Protein AF-A0A1H7T3V2-F1 (afdb_monomer_lite)

Sequence (113 aa):
MFDLASIWGNGVGWIQYEPDVSKRRKFMDDYFEEVLAGYRSETNLEDSMLDQLPLFIQLNLMENILGRFEDMDNNWEEPGCYEDLLYLIKCLEEDISYMGFFHEIYSSEEPFE

pLDDT: mean 93.58, std 5.91, range [65.44, 98.5]

Radius of gyration: 15.21 Å; chains: 1; bounding box: 36×26×40 Å

Secondary structure (DSSP, 8-state):
-HHHHHHHHHHHTTTTT---HHHHHHHHHHHHHHHHHHHHHHS---HHHHTTHHHHHHHHHHHHHHHHHHHHHHHT--GGG-HHHHHHHHHHHTT-SGGGTTSTT--SSSTT-

Structure (mmCIF, N/CA/C/O backbone):
data_AF-A0A1H7T3V2-F1
#
_entry.id   AF-A0A1H7T3V2-F1
#
loop_
_atom_site.group_PDB
_atom_site.id
_atom_site.type_symbol
_atom_site.label_atom_id
_atom_site.label_alt_id
_atom_site.label_comp_id
_atom_site.label_asym_id
_atom_site.label_entity_id
_atom_site.label_seq_id
_atom_site.pdbx_PDB_ins_code
_atom_site.Cartn_x
_atom_site.Cartn_y
_atom_site.Cartn_z
_atom_site.occupancy
_atom_site.B_iso_or_equiv
_atom_site.auth_seq_id
_atom_site.auth_comp_id
_atom_site.auth_asym_id
_atom_site.auth_atom_id
_atom_site.pdbx_PDB_model_num
ATOM 1 N N . MET A 1 1 ? -13.253 6.579 1.235 1.00 93.25 1 MET A N 1
ATOM 2 C CA . MET A 1 1 ? -12.565 5.291 0.994 1.00 93.25 1 MET A CA 1
ATOM 3 C C . MET A 1 1 ? -11.362 5.431 0.085 1.00 93.25 1 MET A C 1
ATOM 5 O O . MET A 1 1 ? -10.312 4.932 0.462 1.00 93.25 1 MET A O 1
ATOM 9 N N . PHE A 1 2 ? -11.482 6.069 -1.085 1.00 94.81 2 PHE A N 1
ATOM 10 C CA . PHE A 1 2 ? -10.328 6.264 -1.969 1.00 94.81 2 PHE A CA 1
ATOM 11 C C . PHE A 1 2 ? -9.206 7.065 -1.291 1.00 94.81 2 PHE A C 1
ATOM 13 O O . PHE A 1 2 ? -8.076 6.606 -1.246 1.00 94.81 2 PHE A O 1
ATOM 20 N N . ASP A 1 3 ? -9.566 8.176 -0.649 1.00 95.44 3 ASP A N 1
ATOM 21 C CA . ASP A 1 3 ? -8.720 8.980 0.238 1.00 95.44 3 ASP A CA 1
ATOM 22 C C . ASP A 1 3 ? -8.010 8.166 1.332 1.00 95.44 3 ASP A C 1
ATOM 24 O O . ASP A 1 3 ? -6.803 8.295 1.511 1.00 95.44 3 ASP A O 1
ATOM 28 N N . LEU A 1 4 ? -8.734 7.294 2.040 1.00 97.06 4 LEU A N 1
ATOM 29 C CA . LEU A 1 4 ? -8.161 6.416 3.064 1.00 97.06 4 LEU A CA 1
ATOM 30 C C . LEU A 1 4 ? -7.171 5.407 2.472 1.00 97.06 4 LEU A C 1
ATOM 32 O O . LEU A 1 4 ? -6.140 5.143 3.083 1.00 97.06 4 LEU A O 1
ATOM 36 N N . ALA A 1 5 ? -7.448 4.872 1.284 1.00 97.00 5 ALA A N 1
ATOM 37 C CA . ALA A 1 5 ? -6.520 3.992 0.583 1.00 97.00 5 ALA A CA 1
ATOM 38 C C . ALA A 1 5 ? -5.272 4.741 0.084 1.00 97.00 5 ALA A C 1
ATOM 40 O O . ALA A 1 5 ? -4.167 4.215 0.211 1.00 97.00 5 ALA A O 1
ATOM 41 N N . SER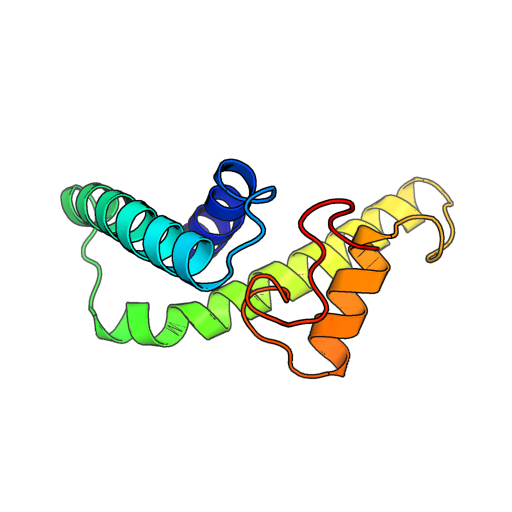 A 1 6 ? -5.411 5.983 -0.391 1.00 96.31 6 SER A N 1
ATOM 42 C CA . SER A 1 6 ? -4.267 6.829 -0.754 1.00 96.31 6 SER A CA 1
ATOM 43 C C . SER A 1 6 ? -3.420 7.181 0.476 1.00 96.31 6 SER A C 1
ATOM 45 O O . SER A 1 6 ? -2.195 7.100 0.428 1.00 96.31 6 SER A O 1
ATOM 47 N N . ILE A 1 7 ? -4.050 7.511 1.614 1.00 96.75 7 ILE A N 1
ATOM 48 C CA . ILE A 1 7 ? -3.344 7.757 2.884 1.00 96.75 7 ILE A CA 1
ATOM 49 C C . ILE A 1 7 ? -2.635 6.487 3.368 1.00 96.75 7 ILE A C 1
ATOM 51 O O . ILE A 1 7 ? -1.477 6.562 3.771 1.00 96.75 7 ILE A O 1
ATOM 55 N N . TRP A 1 8 ? -3.284 5.321 3.273 1.00 97.38 8 TRP A N 1
ATOM 56 C CA . TRP A 1 8 ? -2.647 4.037 3.569 1.00 97.38 8 TRP A CA 1
ATOM 57 C C . TRP A 1 8 ? -1.383 3.840 2.719 1.00 97.38 8 TRP A C 1
ATOM 59 O O . TRP A 1 8 ? -0.321 3.555 3.266 1.00 97.38 8 TRP A O 1
ATOM 69 N N . GLY A 1 9 ? -1.467 4.078 1.405 1.00 95.06 9 GLY A N 1
ATOM 70 C CA . GLY A 1 9 ? -0.320 3.994 0.494 1.00 95.06 9 GLY A CA 1
ATOM 71 C C . GLY A 1 9 ? 0.814 4.954 0.868 1.00 95.06 9 GLY A C 1
ATOM 72 O O . GLY A 1 9 ? 1.973 4.553 0.909 1.00 95.06 9 GLY A O 1
ATOM 73 N N . ASN A 1 10 ? 0.495 6.192 1.250 1.00 94.12 10 ASN A N 1
ATOM 74 C CA . ASN A 1 10 ? 1.493 7.169 1.706 1.00 94.12 10 ASN A CA 1
ATOM 75 C C . ASN A 1 10 ? 2.225 6.729 2.987 1.00 94.12 10 ASN A C 1
ATOM 77 O O . ASN A 1 10 ? 3.384 7.097 3.197 1.00 94.12 10 ASN A O 1
ATOM 81 N N . GLY A 1 11 ? 1.574 5.924 3.833 1.00 95.81 11 GLY A N 1
ATOM 82 C CA . GLY A 1 11 ? 2.171 5.328 5.029 1.00 95.81 11 GLY A CA 1
ATOM 83 C C . GLY A 1 11 ? 3.397 4.460 4.731 1.00 95.81 11 GLY A C 1
ATOM 84 O O . GLY A 1 11 ? 4.354 4.464 5.508 1.00 95.81 11 GLY A O 1
ATOM 85 N N . VAL A 1 12 ? 3.413 3.790 3.571 1.00 95.19 12 VAL A N 1
ATOM 86 C CA . VAL A 1 12 ? 4.503 2.900 3.132 1.00 95.19 12 VAL A CA 1
ATOM 87 C C . VAL A 1 12 ? 5.855 3.612 3.154 1.00 95.19 12 VAL A C 1
ATOM 89 O O . VAL A 1 12 ? 6.841 3.051 3.633 1.00 95.19 12 VAL A O 1
ATOM 92 N N . GLY A 1 13 ? 5.899 4.877 2.723 1.00 93.81 13 GLY A N 1
ATOM 93 C CA . GLY A 1 13 ? 7.137 5.654 2.634 1.00 93.81 13 GLY A CA 1
ATOM 94 C C . GLY A 1 13 ? 7.884 5.813 3.965 1.00 93.81 13 GLY A C 1
ATOM 95 O O . GLY A 1 13 ? 9.110 5.933 3.963 1.00 93.81 13 GLY A O 1
ATOM 96 N N . TRP A 1 14 ? 7.180 5.753 5.101 1.00 96.38 14 TRP A N 1
ATOM 97 C CA . TRP A 1 14 ? 7.773 5.887 6.439 1.00 96.38 14 TRP A CA 1
ATOM 98 C C . TRP A 1 14 ? 8.546 4.652 6.903 1.00 96.38 14 TRP A C 1
ATOM 100 O O . TRP A 1 14 ? 9.408 4.764 7.773 1.00 96.38 14 TRP A O 1
ATOM 110 N N . ILE A 1 15 ? 8.240 3.482 6.340 1.00 97.12 15 ILE A N 1
ATOM 111 C CA . ILE A 1 15 ? 8.779 2.192 6.791 1.00 97.12 15 ILE A CA 1
ATOM 112 C C . ILE A 1 15 ? 9.299 1.333 5.622 1.00 97.12 15 ILE A C 1
ATOM 114 O O . ILE A 1 15 ? 9.564 0.142 5.771 1.00 97.12 15 ILE A O 1
ATOM 118 N N . GLN A 1 16 ? 9.489 1.947 4.450 1.00 95.56 16 GLN A N 1
ATOM 119 C CA . GLN A 1 16 ? 9.877 1.268 3.209 1.00 95.56 16 GLN A CA 1
ATOM 120 C C . GLN A 1 16 ? 11.223 0.520 3.298 1.00 95.56 16 GLN A C 1
ATOM 122 O O . GLN A 1 16 ? 11.372 -0.539 2.694 1.00 95.56 16 GLN A O 1
ATOM 127 N N . TYR A 1 17 ? 12.173 1.011 4.100 1.00 96.31 17 TYR A N 1
ATOM 128 C CA . TYR A 1 17 ? 13.513 0.420 4.241 1.00 96.31 17 TYR A CA 1
ATOM 129 C C . TYR A 1 17 ? 13.633 -0.611 5.377 1.00 96.31 17 TYR A C 1
ATOM 131 O O . TYR A 1 17 ? 14.731 -1.074 5.678 1.00 96.31 17 TYR A O 1
ATOM 139 N N . GLU A 1 18 ? 12.540 -0.961 6.063 1.00 97.50 18 GLU A N 1
ATOM 140 C CA . GLU A 1 18 ? 12.585 -1.996 7.102 1.00 97.50 18 GLU A CA 1
ATOM 141 C C . GLU A 1 18 ? 12.561 -3.398 6.463 1.00 97.50 18 GLU A C 1
ATOM 143 O O . GLU A 1 18 ? 11.574 -3.757 5.817 1.00 97.50 18 GLU A O 1
ATOM 148 N N . PRO A 1 19 ? 13.597 -4.231 6.665 1.00 96.50 19 PRO A N 1
ATOM 149 C CA . PRO A 1 19 ? 13.666 -5.553 6.041 1.00 96.50 19 PRO A CA 1
ATOM 150 C C . PRO A 1 19 ? 12.664 -6.557 6.625 1.00 96.50 19 PRO A C 1
ATOM 152 O O . PRO A 1 19 ? 12.243 -7.490 5.941 1.00 96.50 19 PRO A O 1
ATOM 155 N N . ASP A 1 20 ? 12.250 -6.396 7.885 1.00 97.56 20 ASP A N 1
ATOM 156 C CA . ASP A 1 20 ? 11.320 -7.322 8.527 1.00 97.56 20 ASP A CA 1
ATOM 157 C C . ASP A 1 20 ? 9.864 -7.013 8.142 1.00 97.56 20 ASP A C 1
ATOM 159 O O . ASP A 1 20 ? 9.260 -6.034 8.590 1.00 97.56 20 ASP A O 1
ATOM 163 N N . VAL A 1 21 ? 9.263 -7.902 7.346 1.00 97.44 21 VAL A N 1
ATOM 164 C CA . VAL A 1 21 ? 7.854 -7.812 6.928 1.00 97.44 21 VAL A CA 1
ATOM 165 C C . VAL A 1 21 ? 6.880 -7.716 8.107 1.00 97.44 21 VAL A C 1
ATOM 167 O O . VAL A 1 21 ? 5.863 -7.026 8.016 1.00 97.44 21 VAL A O 1
ATOM 170 N N . SER A 1 22 ? 7.187 -8.357 9.237 1.00 97.88 22 SER A N 1
ATOM 171 C CA . SER A 1 22 ? 6.335 -8.325 10.428 1.00 97.88 22 SER A CA 1
ATOM 172 C C . SER A 1 22 ? 6.385 -6.956 11.096 1.00 97.88 22 SER A C 1
ATOM 174 O O . SER A 1 22 ? 5.357 -6.463 11.561 1.00 97.88 22 SER A O 1
ATOM 176 N N . LYS A 1 23 ? 7.556 -6.305 11.102 1.00 98.38 23 LYS A N 1
ATOM 177 C CA . LYS A 1 23 ? 7.685 -4.930 11.604 1.00 98.38 23 LYS A CA 1
ATOM 178 C C . LYS A 1 23 ? 7.005 -3.925 10.687 1.00 98.38 23 LYS A C 1
ATOM 180 O O . LYS A 1 23 ? 6.325 -3.037 11.192 1.00 98.38 23 LYS A O 1
ATOM 185 N N . ARG A 1 24 ? 7.121 -4.094 9.365 1.00 97.81 24 ARG A N 1
ATOM 186 C CA . ARG A 1 24 ? 6.393 -3.268 8.389 1.00 97.81 24 ARG A CA 1
ATOM 187 C C . ARG A 1 24 ? 4.886 -3.378 8.575 1.00 97.81 24 ARG A C 1
ATOM 189 O O . ARG A 1 24 ? 4.213 -2.357 8.635 1.00 97.81 24 ARG A O 1
ATOM 196 N N . ARG A 1 25 ? 4.361 -4.597 8.733 1.00 97.75 25 ARG A N 1
ATOM 197 C CA . ARG A 1 25 ? 2.932 -4.820 8.998 1.00 97.75 25 ARG A CA 1
ATOM 198 C C . ARG A 1 25 ? 2.494 -4.145 10.290 1.00 97.75 25 ARG A C 1
ATOM 200 O O . ARG A 1 25 ? 1.570 -3.347 10.259 1.00 97.75 25 ARG A O 1
ATOM 207 N N . LYS A 1 26 ? 3.216 -4.394 11.388 1.00 98.50 26 LYS A N 1
ATOM 208 C CA . LYS A 1 26 ? 2.913 -3.776 12.681 1.00 98.50 26 LYS A CA 1
ATOM 209 C C . LYS A 1 26 ? 2.914 -2.248 12.600 1.00 98.50 26 LYS A C 1
ATOM 211 O O . LYS A 1 26 ? 2.015 -1.618 13.136 1.00 98.50 26 LYS A O 1
ATOM 216 N N . PHE A 1 27 ? 3.908 -1.662 11.934 1.00 98.50 27 PHE A N 1
ATOM 217 C CA . PHE A 1 27 ? 3.959 -0.217 11.737 1.00 98.50 27 PHE A CA 1
ATOM 218 C C . PHE A 1 27 ? 2.735 0.284 10.971 1.00 98.50 27 PHE A C 1
ATOM 220 O O . PHE A 1 27 ? 2.137 1.266 11.386 1.00 98.50 27 PHE A O 1
ATOM 227 N N . MET A 1 28 ? 2.366 -0.378 9.871 1.00 98.19 28 MET A N 1
ATOM 228 C CA . MET A 1 28 ? 1.220 0.029 9.057 1.00 98.19 28 MET A CA 1
ATOM 229 C C . MET A 1 28 ? -0.103 -0.102 9.812 1.00 98.19 28 MET A C 1
ATOM 231 O O . MET A 1 28 ? -0.954 0.769 9.657 1.00 98.19 28 MET A O 1
ATOM 235 N N . ASP A 1 29 ? -0.258 -1.134 10.644 1.00 98.00 29 ASP A N 1
ATOM 236 C CA . ASP A 1 29 ? -1.421 -1.292 11.522 1.00 98.00 29 ASP A CA 1
ATOM 237 C C . ASP A 1 29 ? -1.481 -0.136 12.540 1.00 98.00 29 ASP A C 1
ATOM 239 O O . ASP A 1 29 ? -2.462 0.606 12.563 1.00 98.00 29 ASP A O 1
ATOM 243 N N . ASP A 1 30 ? -0.398 0.090 13.298 1.00 98.50 30 ASP A N 1
ATOM 244 C CA . ASP A 1 30 ? -0.314 1.149 14.318 1.00 98.50 30 ASP A CA 1
ATOM 245 C C . ASP A 1 30 ? -0.507 2.558 13.690 1.00 98.50 30 ASP A C 1
ATOM 247 O O . ASP A 1 30 ? -1.203 3.415 14.235 1.00 98.50 30 ASP A O 1
ATOM 251 N N . TYR A 1 31 ? 0.086 2.804 12.515 1.00 98.44 31 TYR A N 1
ATOM 252 C CA . TYR A 1 31 ? -0.057 4.046 11.745 1.00 98.44 31 TYR A CA 1
ATOM 253 C C . TYR A 1 31 ? -1.502 4.279 11.311 1.00 98.44 31 TYR A C 1
ATOM 255 O O . TYR A 1 31 ? -2.037 5.383 11.451 1.00 98.44 31 TYR A O 1
ATOM 263 N N . PHE A 1 32 ? -2.130 3.248 10.748 1.00 97.81 32 PHE A N 1
ATOM 264 C CA . PHE A 1 32 ? -3.451 3.397 10.167 1.00 97.81 32 PHE A CA 1
ATOM 265 C C . PHE A 1 32 ? -4.540 3.477 11.240 1.00 97.81 32 PHE A C 1
ATOM 267 O O . PHE A 1 32 ? -5.531 4.173 11.034 1.00 97.81 32 PHE A O 1
ATOM 274 N N . GLU A 1 33 ? -4.340 2.869 12.413 1.00 98.12 33 GLU A N 1
ATOM 275 C CA . GLU A 1 33 ? -5.198 3.095 13.583 1.00 98.12 33 GLU A CA 1
ATOM 276 C C . GLU A 1 33 ? -5.269 4.584 13.966 1.00 98.12 33 GLU A C 1
ATOM 278 O O . GLU A 1 33 ? -6.367 5.111 14.166 1.00 98.12 33 GLU A O 1
ATOM 283 N N . GLU A 1 34 ? -4.133 5.289 13.987 1.00 98.31 34 GLU A N 1
ATOM 284 C CA . GLU A 1 34 ? -4.092 6.730 14.278 1.00 98.31 34 GLU A CA 1
ATOM 285 C C . GLU A 1 34 ? -4.788 7.553 13.179 1.00 98.31 34 GLU A C 1
ATOM 287 O O . GLU A 1 34 ? -5.576 8.460 13.468 1.00 98.31 34 GLU A O 1
ATOM 292 N N . VAL A 1 35 ? -4.570 7.196 11.906 1.00 97.81 35 VAL A N 1
ATOM 293 C CA . VAL A 1 35 ? -5.279 7.806 10.765 1.00 97.81 35 VAL A CA 1
ATOM 294 C C . VAL A 1 35 ? -6.791 7.646 10.918 1.00 97.81 35 VAL A C 1
ATOM 296 O O . VAL A 1 35 ? -7.533 8.614 10.739 1.00 97.81 35 VAL A O 1
ATOM 299 N N . LEU A 1 36 ? -7.264 6.447 11.262 1.00 97.94 36 LEU A N 1
ATOM 300 C CA . LEU A 1 36 ? -8.688 6.169 11.426 1.00 97.94 36 LEU A CA 1
ATOM 301 C C . LEU A 1 36 ? -9.286 6.905 12.623 1.00 97.94 36 LEU A C 1
ATOM 303 O O . LEU A 1 36 ? -10.417 7.384 12.519 1.00 97.94 36 LEU A O 1
ATOM 307 N N . ALA A 1 37 ? -8.550 7.029 13.730 1.00 97.94 37 ALA A N 1
ATOM 308 C CA . ALA A 1 37 ? -8.985 7.809 14.884 1.00 97.94 37 ALA A CA 1
ATOM 309 C C . ALA A 1 37 ? -9.212 9.283 14.508 1.00 97.94 37 ALA A C 1
ATOM 311 O O . ALA A 1 37 ? -10.268 9.838 14.819 1.00 97.94 37 ALA A O 1
ATOM 312 N N . GLY A 1 38 ? -8.268 9.887 13.777 1.00 97.69 38 GLY A N 1
ATOM 313 C CA . GLY A 1 38 ? -8.406 11.254 13.268 1.00 97.69 38 GLY A CA 1
ATOM 314 C C . GLY A 1 38 ? -9.530 11.397 12.240 1.00 97.69 38 GLY A C 1
ATOM 315 O O . GLY A 1 38 ? -10.353 12.300 12.334 1.00 97.69 38 GLY A O 1
ATOM 316 N N . TYR A 1 39 ? -9.632 10.475 11.281 1.00 97.19 39 TYR A N 1
ATOM 317 C CA . TYR A 1 39 ? -10.678 10.526 10.256 1.00 97.19 39 TYR A CA 1
ATOM 318 C C . TYR A 1 39 ? -12.088 10.422 10.864 1.00 97.19 39 TYR A C 1
ATOM 320 O O . TYR A 1 39 ? -13.004 11.145 10.463 1.00 97.19 39 TYR A O 1
ATOM 328 N N . ARG A 1 40 ? -12.257 9.554 11.872 1.00 96.75 40 ARG A N 1
ATOM 329 C CA . ARG A 1 40 ? -13.529 9.333 12.578 1.00 96.75 40 ARG A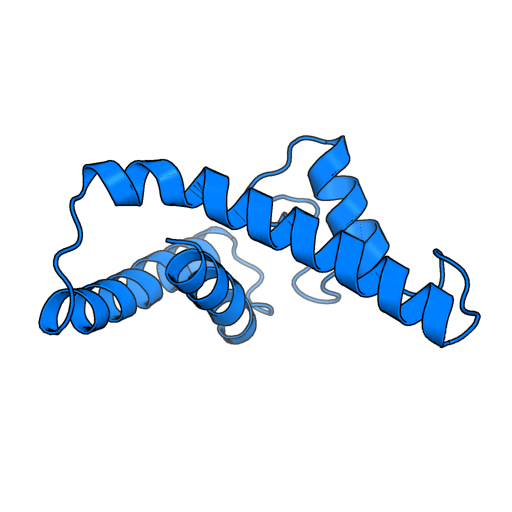 CA 1
ATOM 330 C C . ARG A 1 40 ? -13.952 10.489 13.482 1.00 96.75 40 ARG A C 1
ATOM 332 O O . ARG A 1 40 ? -15.129 10.549 13.831 1.00 96.75 40 ARG A O 1
ATOM 339 N N . SER A 1 41 ? -13.047 11.397 13.862 1.00 97.56 41 SER A N 1
ATOM 340 C CA . SER A 1 41 ? -13.437 12.575 14.651 1.00 97.56 41 SER A CA 1
ATOM 341 C C . SER A 1 41 ? -14.295 13.545 13.840 1.00 97.56 41 SER A C 1
ATOM 343 O O . SER A 1 41 ? -15.175 14.194 14.400 1.00 97.56 41 SER A O 1
ATOM 345 N N . GLU A 1 42 ? -14.078 13.592 12.522 1.00 97.69 42 GLU A N 1
ATOM 346 C CA . GLU A 1 42 ? -14.757 14.521 11.613 1.00 97.69 42 GLU A CA 1
ATOM 347 C C . GLU A 1 42 ? -15.757 13.837 10.671 1.00 97.69 42 GLU A C 1
ATOM 349 O O . GLU A 1 42 ? -16.653 14.493 10.138 1.00 97.69 42 GLU A O 1
ATOM 354 N N . THR A 1 43 ? -15.621 12.525 10.444 1.00 96.06 43 THR A N 1
ATOM 355 C CA . THR A 1 43 ? -16.406 11.793 9.438 1.00 96.06 43 THR A CA 1
ATOM 356 C C . THR A 1 43 ? -16.992 10.501 10.000 1.00 96.06 43 THR A C 1
ATOM 358 O O . THR A 1 43 ? -16.285 9.680 10.580 1.00 96.06 43 THR A O 1
ATOM 361 N N . ASN A 1 44 ? -18.289 10.266 9.772 1.00 95.19 44 ASN A N 1
ATOM 362 C CA . ASN A 1 44 ? -18.907 8.981 10.101 1.00 95.19 44 ASN A CA 1
ATOM 363 C C . ASN A 1 44 ? -18.422 7.900 9.124 1.00 95.19 44 ASN A C 1
ATOM 365 O O . ASN A 1 44 ? -18.715 7.971 7.930 1.00 95.19 44 ASN A O 1
ATOM 369 N N . LEU A 1 45 ? -17.704 6.906 9.640 1.00 94.81 45 LEU A N 1
ATOM 370 C CA . LEU A 1 45 ? -17.119 5.816 8.865 1.00 94.81 45 LEU A CA 1
ATOM 371 C C . LEU A 1 45 ? -17.538 4.476 9.470 1.00 94.81 45 LEU A C 1
ATOM 373 O O . LEU A 1 45 ? -17.075 4.110 10.551 1.00 94.81 45 LEU A O 1
ATOM 377 N N . GLU A 1 46 ? -18.400 3.750 8.764 1.00 94.62 46 GLU A N 1
ATOM 378 C CA . GLU A 1 46 ? -18.839 2.418 9.179 1.00 94.62 46 GLU A CA 1
ATOM 379 C C . GLU A 1 46 ? -17.722 1.384 8.991 1.00 94.62 46 GLU A C 1
ATOM 381 O O . GLU A 1 46 ? -16.972 1.436 8.015 1.00 94.62 46 GLU A O 1
ATOM 386 N N . ASP A 1 47 ? -17.644 0.400 9.890 1.00 93.94 47 ASP A N 1
ATOM 387 C CA . ASP A 1 47 ? -16.678 -0.703 9.773 1.00 93.94 47 ASP A CA 1
ATOM 388 C C . ASP A 1 47 ? -16.868 -1.491 8.462 1.00 93.94 47 ASP A C 1
ATOM 390 O O . ASP A 1 47 ? -15.896 -1.874 7.820 1.00 93.94 47 ASP A O 1
ATOM 394 N N . SER A 1 48 ? -18.112 -1.617 7.986 1.00 95.38 48 SER A N 1
ATOM 395 C CA . SER A 1 48 ? -18.461 -2.249 6.703 1.00 95.38 48 SER A CA 1
ATOM 396 C C . SER A 1 48 ? -17.803 -1.580 5.488 1.00 95.38 48 SER A C 1
ATOM 398 O O . SER A 1 48 ? -17.571 -2.219 4.461 1.00 95.38 48 SER A O 1
ATOM 400 N N . MET A 1 49 ? -17.501 -0.282 5.581 1.00 94.62 49 MET A N 1
ATOM 401 C CA . MET A 1 49 ? -16.784 0.444 4.535 1.00 94.62 49 MET A CA 1
ATOM 402 C C . MET A 1 49 ? -15.288 0.130 4.586 1.00 94.62 49 MET A C 1
ATOM 404 O O . MET A 1 49 ? -14.652 0.041 3.537 1.00 94.62 49 MET A O 1
ATOM 408 N N . LEU A 1 50 ? -14.729 -0.077 5.784 1.00 95.00 50 LEU A N 1
ATOM 409 C CA . LEU A 1 50 ? -13.327 -0.461 5.967 1.00 95.00 50 LEU A CA 1
ATOM 410 C C . LEU A 1 50 ? -13.029 -1.867 5.449 1.00 95.00 50 LEU A C 1
ATOM 412 O O . LEU A 1 50 ? -11.935 -2.087 4.936 1.00 95.00 50 LEU A O 1
ATOM 416 N N . ASP A 1 51 ? -14.008 -2.773 5.465 1.00 95.12 51 ASP A N 1
ATOM 417 C CA . ASP A 1 51 ? -13.884 -4.092 4.827 1.00 95.12 51 ASP A CA 1
ATOM 418 C C . ASP A 1 51 ? -13.561 -3.988 3.321 1.00 95.12 51 ASP A C 1
ATOM 420 O O . ASP A 1 51 ? -12.990 -4.903 2.729 1.00 95.12 51 ASP A O 1
ATOM 424 N N . GLN A 1 52 ? -13.887 -2.853 2.687 1.00 95.12 52 GLN A N 1
ATOM 425 C CA . GLN A 1 52 ? -13.580 -2.578 1.280 1.00 95.12 52 GLN A CA 1
ATOM 426 C C . GLN A 1 52 ? -12.212 -1.920 1.069 1.00 95.12 52 GLN A C 1
ATOM 428 O O . GLN A 1 52 ? -11.808 -1.719 -0.075 1.00 95.12 52 GLN A O 1
ATOM 433 N N . LEU A 1 53 ? -11.476 -1.572 2.128 1.00 95.06 53 LEU A N 1
ATOM 434 C CA . LEU A 1 53 ? -10.186 -0.892 2.009 1.00 95.06 53 LEU A CA 1
ATOM 435 C C . LEU A 1 53 ? -9.194 -1.626 1.085 1.00 95.06 53 LEU A C 1
ATOM 437 O O . LEU A 1 53 ? -8.614 -0.950 0.235 1.00 95.06 53 LEU A O 1
ATOM 441 N N . PRO A 1 54 ? -9.029 -2.967 1.146 1.00 94.19 54 PRO A N 1
ATOM 442 C CA . PRO A 1 54 ? -8.138 -3.674 0.223 1.00 94.19 54 PRO A CA 1
ATOM 443 C C . PRO A 1 54 ? -8.515 -3.469 -1.252 1.00 94.19 54 PRO A C 1
ATOM 445 O O . PRO A 1 54 ? -7.638 -3.271 -2.090 1.00 94.19 54 PRO A O 1
ATOM 448 N N . LEU A 1 55 ? -9.816 -3.423 -1.565 1.00 94.88 55 LEU A N 1
ATOM 449 C CA . LEU A 1 55 ? -10.302 -3.129 -2.916 1.00 94.88 55 LEU A CA 1
ATOM 450 C C . LEU A 1 55 ? -9.914 -1.709 -3.348 1.00 94.88 55 LEU A C 1
ATOM 452 O O . LEU A 1 55 ? -9.463 -1.508 -4.471 1.00 94.88 55 LEU A O 1
ATOM 456 N N . PHE A 1 56 ? -10.051 -0.718 -2.466 1.00 96.69 56 PHE A N 1
ATOM 457 C CA . PHE A 1 56 ? -9.662 0.662 -2.774 1.00 96.69 56 PHE A CA 1
ATOM 458 C C . PHE A 1 56 ? -8.142 0.859 -2.878 1.00 96.69 56 PHE A C 1
ATOM 460 O O . PHE A 1 56 ? -7.695 1.720 -3.636 1.00 96.69 56 PHE A O 1
ATOM 467 N N . ILE A 1 57 ? -7.343 0.060 -2.166 1.00 95.12 57 ILE A N 1
ATOM 468 C CA . ILE A 1 57 ? -5.883 0.020 -2.343 1.00 95.12 57 ILE A CA 1
ATOM 469 C C . ILE A 1 57 ? -5.542 -0.534 -3.732 1.00 95.12 57 ILE A C 1
ATOM 471 O O . ILE A 1 57 ? -4.704 0.042 -4.424 1.00 95.12 57 ILE A O 1
ATOM 475 N N . GLN A 1 58 ? -6.245 -1.576 -4.188 1.00 94.50 58 GLN A N 1
ATOM 476 C CA . GLN A 1 58 ? -6.092 -2.089 -5.552 1.00 94.50 58 GLN A CA 1
ATOM 477 C C . GLN A 1 58 ? -6.499 -1.050 -6.609 1.00 94.50 58 GLN A C 1
ATOM 479 O O . GLN A 1 58 ? -5.816 -0.894 -7.618 1.00 94.50 58 GLN A O 1
ATOM 484 N N . LEU A 1 59 ? -7.578 -0.294 -6.372 1.00 95.50 59 LEU A N 1
ATOM 485 C CA . LEU A 1 59 ? -7.980 0.801 -7.262 1.00 95.50 59 LEU A CA 1
ATOM 486 C C . LEU A 1 59 ? -6.922 1.913 -7.327 1.00 95.50 59 LEU A C 1
ATOM 488 O O . LEU A 1 59 ? -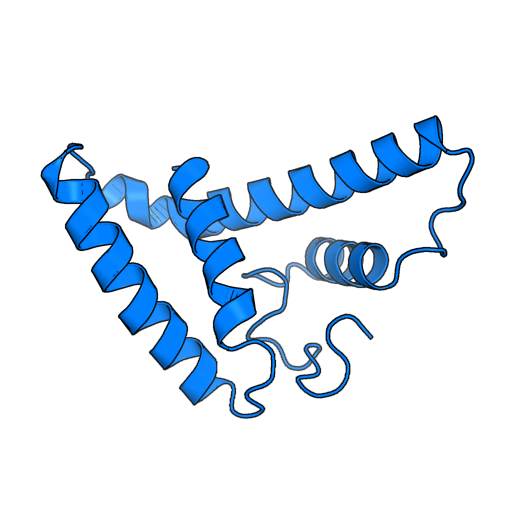6.659 2.409 -8.417 1.00 95.50 59 LEU A O 1
ATOM 492 N N . ASN A 1 60 ? -6.285 2.268 -6.204 1.00 95.25 60 ASN A N 1
ATOM 493 C CA . ASN A 1 60 ? -5.150 3.203 -6.202 1.00 95.25 60 ASN A CA 1
ATOM 494 C C . ASN A 1 60 ? -3.967 2.659 -7.016 1.00 95.25 60 ASN A C 1
ATOM 496 O O . ASN A 1 60 ? -3.347 3.407 -7.762 1.00 95.25 60 ASN A O 1
ATOM 500 N N . LEU A 1 61 ? -3.658 1.360 -6.918 1.00 94.44 61 LEU A N 1
ATOM 501 C CA . LEU A 1 61 ? -2.621 0.740 -7.750 1.00 94.44 61 LEU A CA 1
ATOM 502 C C . LEU A 1 61 ? -2.938 0.909 -9.243 1.00 94.44 61 LEU A C 1
ATOM 504 O O . LEU A 1 61 ? -2.066 1.306 -10.012 1.00 94.44 61 LEU A O 1
ATOM 508 N N . MET A 1 62 ? -4.184 0.646 -9.651 1.00 95.38 62 MET A N 1
ATOM 509 C CA . MET A 1 62 ? -4.604 0.812 -11.047 1.00 95.38 62 MET A CA 1
ATOM 510 C C . MET A 1 62 ? -4.547 2.277 -11.499 1.00 95.38 62 MET A C 1
ATOM 512 O O . MET A 1 62 ? -4.112 2.539 -12.617 1.00 95.38 62 MET A O 1
ATOM 516 N N . GLU A 1 63 ? -4.953 3.222 -10.645 1.00 95.38 63 GLU A N 1
ATOM 517 C CA . GLU A 1 63 ? -4.818 4.659 -10.919 1.00 95.38 63 GLU A CA 1
ATOM 518 C C . GLU A 1 63 ? -3.348 5.045 -11.125 1.00 95.38 63 GLU A C 1
ATOM 520 O O . GLU A 1 63 ? -3.034 5.690 -12.120 1.00 95.38 63 GLU A O 1
ATOM 525 N N . ASN A 1 64 ? -2.440 4.588 -10.256 1.00 92.06 64 ASN A N 1
ATOM 526 C CA . ASN A 1 64 ? -1.006 4.866 -10.377 1.00 92.06 64 ASN A CA 1
ATOM 527 C C . ASN A 1 64 ? -0.426 4.344 -11.700 1.00 92.06 64 ASN A C 1
ATOM 529 O O . ASN A 1 64 ? 0.315 5.062 -12.367 1.00 92.06 64 ASN A O 1
ATOM 533 N N . ILE A 1 65 ? -0.789 3.125 -12.115 1.00 94.19 65 ILE A N 1
ATOM 534 C CA . ILE A 1 65 ? -0.361 2.562 -13.407 1.00 94.19 65 ILE A CA 1
ATOM 535 C C . ILE A 1 65 ? -0.865 3.425 -14.572 1.00 94.19 65 ILE A C 1
ATOM 537 O O . ILE A 1 65 ? -0.098 3.751 -15.477 1.00 94.19 65 ILE A O 1
ATOM 541 N N . LEU A 1 66 ? -2.145 3.811 -14.555 1.00 94.56 66 LEU A N 1
ATOM 542 C CA . LEU A 1 66 ? -2.729 4.650 -15.605 1.00 94.56 66 LEU A CA 1
ATOM 543 C C . LEU A 1 66 ? -2.080 6.038 -15.654 1.00 94.56 66 LEU A C 1
ATOM 545 O O . LEU A 1 66 ? -1.770 6.510 -16.745 1.00 94.56 66 LEU A O 1
ATOM 549 N N . GLY A 1 67 ? -1.826 6.651 -14.496 1.00 92.44 67 GLY A N 1
ATOM 550 C CA . GLY A 1 67 ? -1.144 7.941 -14.395 1.00 92.44 67 GLY A CA 1
ATOM 551 C C . GLY A 1 67 ? 0.264 7.896 -14.987 1.00 92.44 67 GLY A C 1
ATOM 552 O O . GLY A 1 67 ? 0.636 8.783 -15.747 1.00 92.44 67 GLY A O 1
ATOM 553 N N . ARG A 1 68 ? 1.021 6.814 -14.752 1.00 90.94 68 ARG A N 1
ATOM 554 C CA . ARG A 1 68 ? 2.344 6.641 -15.377 1.00 90.94 68 ARG A CA 1
ATOM 555 C C . ARG A 1 68 ? 2.271 6.497 -16.893 1.00 90.94 68 ARG A C 1
ATOM 557 O O . ARG A 1 68 ? 3.101 7.075 -17.587 1.00 90.94 68 ARG A O 1
ATOM 564 N N . PHE A 1 69 ? 1.282 5.778 -17.425 1.00 91.81 69 PHE A N 1
ATOM 565 C CA . PHE A 1 69 ? 1.085 5.726 -18.876 1.00 91.81 69 PHE A CA 1
ATOM 566 C C . PHE A 1 69 ? 0.711 7.089 -19.469 1.00 91.81 69 PHE A C 1
ATOM 568 O O . PHE A 1 69 ? 1.176 7.415 -20.559 1.00 91.81 69 PHE A O 1
ATOM 575 N N . GLU A 1 70 ? -0.097 7.885 -18.765 1.00 92.88 70 GLU A N 1
ATOM 576 C CA . GLU A 1 70 ? -0.417 9.257 -19.172 1.00 92.88 70 GLU A CA 1
ATOM 577 C C . GLU A 1 70 ? 0.832 10.153 -19.171 1.00 92.88 70 GLU A C 1
ATOM 579 O O . GLU A 1 70 ? 1.085 10.849 -20.154 1.00 92.88 70 GLU A O 1
ATOM 584 N N . ASP A 1 71 ? 1.655 10.097 -18.120 1.00 89.88 71 ASP A N 1
ATOM 585 C CA . ASP A 1 71 ? 2.921 10.837 -18.042 1.00 89.88 71 ASP A CA 1
ATOM 586 C C . ASP A 1 71 ? 3.861 10.476 -19.200 1.00 89.88 71 ASP A C 1
ATOM 588 O O . ASP A 1 71 ? 4.447 11.356 -19.835 1.00 89.88 71 ASP A O 1
ATOM 592 N N . MET A 1 72 ? 3.966 9.187 -19.523 1.00 89.94 72 MET A N 1
ATOM 593 C CA . MET A 1 72 ? 4.788 8.711 -20.632 1.00 89.94 72 MET A CA 1
ATOM 594 C C . MET A 1 72 ? 4.290 9.194 -21.995 1.00 89.94 72 MET A C 1
ATOM 596 O O . MET A 1 72 ? 5.106 9.609 -22.817 1.00 89.94 72 MET A O 1
ATOM 600 N N . ASP A 1 73 ? 2.977 9.156 -22.246 1.00 89.62 73 ASP A N 1
ATOM 601 C CA . ASP A 1 73 ? 2.390 9.670 -23.493 1.00 89.62 73 ASP A CA 1
ATOM 602 C C . ASP A 1 73 ? 2.652 11.177 -23.631 1.00 89.62 73 ASP A C 1
ATOM 604 O O . ASP A 1 73 ? 3.065 11.657 -24.689 1.00 89.62 73 ASP A O 1
ATOM 608 N N . ASN A 1 74 ? 2.528 11.916 -22.524 1.00 92.00 74 ASN A N 1
ATOM 609 C CA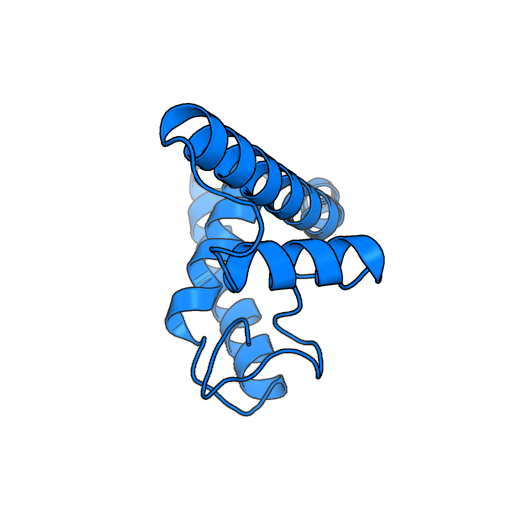 . ASN A 1 74 ? 2.816 13.347 -22.473 1.00 92.00 74 ASN A CA 1
ATOM 610 C C . ASN A 1 74 ? 4.305 13.675 -22.709 1.00 92.00 74 ASN A C 1
ATOM 612 O O . ASN A 1 74 ? 4.618 14.721 -23.291 1.00 92.00 74 ASN A O 1
ATOM 616 N N . ASN A 1 75 ? 5.217 12.795 -22.281 1.00 89.38 75 ASN A N 1
ATOM 617 C CA . ASN A 1 75 ? 6.668 13.008 -22.331 1.00 89.38 75 ASN A CA 1
ATOM 618 C C . ASN A 1 75 ? 7.386 12.261 -23.471 1.00 89.38 75 ASN A C 1
ATOM 620 O O . ASN A 1 75 ? 8.586 12.468 -23.661 1.00 89.38 75 ASN A O 1
ATOM 624 N N . TRP A 1 76 ? 6.671 11.456 -24.264 1.00 86.44 76 TRP A N 1
ATOM 625 C CA . TRP A 1 76 ? 7.223 10.587 -25.316 1.00 86.44 76 TRP A CA 1
ATOM 626 C C . TRP A 1 76 ? 8.214 9.535 -24.790 1.00 86.44 76 TRP A C 1
ATOM 628 O O . TRP A 1 76 ? 9.222 9.239 -25.437 1.00 86.44 76 TRP A O 1
ATOM 638 N N . GLU A 1 77 ? 7.935 8.981 -23.612 1.00 85.25 77 GLU A N 1
ATOM 639 C CA . GLU A 1 77 ? 8.775 7.984 -22.941 1.00 85.25 77 GLU A CA 1
ATOM 640 C C . GLU A 1 77 ? 8.273 6.553 -23.184 1.00 85.25 77 GLU A C 1
ATOM 642 O O . GLU A 1 77 ? 7.087 6.315 -23.418 1.00 85.25 77 GLU A O 1
ATOM 647 N N . GLU A 1 78 ? 9.180 5.574 -23.131 1.00 79.19 78 GLU A N 1
ATOM 648 C CA . GLU A 1 78 ? 8.830 4.162 -23.310 1.00 79.19 78 GLU A CA 1
ATOM 649 C C . GLU A 1 78 ? 8.479 3.470 -21.971 1.00 79.19 78 GLU A C 1
ATOM 651 O O . GLU A 1 78 ? 9.033 3.823 -20.930 1.00 79.19 78 GLU A O 1
ATOM 656 N N . PRO A 1 79 ? 7.617 2.426 -21.972 1.00 66.19 79 PRO A N 1
ATOM 657 C CA . PRO A 1 79 ? 7.156 1.744 -20.750 1.00 66.19 79 PRO A CA 1
ATOM 658 C C . PRO A 1 79 ? 8.242 1.142 -19.854 1.00 66.19 79 PRO A C 1
ATOM 660 O O . PRO A 1 79 ? 7.999 0.907 -18.676 1.00 66.19 79 PRO A O 1
ATOM 663 N N . GLY A 1 80 ? 9.432 0.875 -20.396 1.00 65.44 80 GLY A N 1
ATOM 664 C CA . GLY A 1 80 ? 10.551 0.293 -19.653 1.00 65.44 80 GLY A CA 1
ATOM 665 C C . GLY A 1 80 ? 11.381 1.297 -18.851 1.00 65.44 80 GLY A C 1
ATOM 666 O O . GLY A 1 80 ? 12.371 0.898 -18.250 1.00 65.44 80 GLY A O 1
ATOM 667 N N . CYS A 1 81 ? 11.028 2.586 -18.863 1.00 71.56 81 CYS A N 1
ATOM 668 C CA . CYS A 1 81 ? 11.802 3.629 -18.185 1.00 71.56 81 CYS A CA 1
ATOM 669 C C . CYS A 1 81 ? 11.581 3.686 -16.662 1.00 71.56 81 CYS A C 1
ATOM 671 O O . CYS A 1 81 ? 12.334 4.377 -15.980 1.00 71.56 81 CYS A O 1
ATOM 673 N N . TYR A 1 82 ? 10.577 2.977 -16.134 1.00 81.44 82 TYR A N 1
ATOM 674 C CA . TYR A 1 82 ? 10.117 3.107 -14.751 1.00 81.44 82 TYR A CA 1
ATOM 675 C C . TYR A 1 82 ? 10.032 1.741 -14.057 1.00 81.44 82 TYR A C 1
ATOM 677 O O . TYR A 1 82 ? 9.086 0.983 -14.274 1.00 81.44 82 TYR A O 1
ATOM 685 N N . GLU A 1 83 ? 11.013 1.430 -13.208 1.00 86.44 83 GLU A N 1
ATOM 686 C CA . GLU A 1 83 ? 11.047 0.196 -12.400 1.00 86.44 83 GLU A CA 1
ATOM 687 C C . GLU A 1 83 ? 9.798 0.068 -11.516 1.00 86.44 83 GLU A C 1
ATOM 689 O O . GLU A 1 83 ? 9.166 -0.986 -11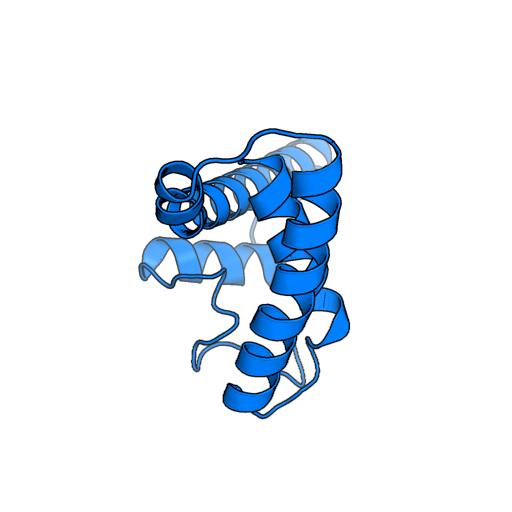.461 1.00 86.44 83 GLU A O 1
ATOM 694 N N . ASP A 1 84 ? 9.338 1.182 -10.945 1.00 88.88 84 ASP A N 1
ATOM 695 C CA . ASP A 1 84 ? 8.130 1.224 -10.127 1.00 88.88 84 ASP A CA 1
ATOM 696 C C . ASP A 1 84 ? 6.846 0.908 -10.907 1.00 88.88 84 ASP A C 1
ATOM 698 O O . ASP A 1 84 ? 5.965 0.221 -10.388 1.00 88.88 84 ASP A O 1
ATOM 702 N N . LEU A 1 85 ? 6.755 1.309 -12.179 1.00 91.88 85 LEU A N 1
ATOM 703 C CA . LEU A 1 85 ? 5.641 0.918 -13.046 1.00 91.88 85 LEU A CA 1
ATOM 704 C C . LEU A 1 85 ? 5.642 -0.595 -13.303 1.00 91.88 85 LEU A C 1
ATOM 706 O O . LEU A 1 85 ? 4.598 -1.238 -13.176 1.00 91.88 85 LEU A O 1
ATOM 710 N N . LEU A 1 86 ? 6.800 -1.172 -13.639 1.00 92.12 86 LEU A N 1
ATOM 711 C CA . LEU A 1 86 ? 6.929 -2.611 -13.890 1.00 92.12 86 LEU A CA 1
ATOM 712 C C . LEU A 1 86 ? 6.598 -3.431 -12.639 1.00 92.12 86 LEU A C 1
ATOM 714 O O . LEU A 1 86 ? 5.885 -4.433 -12.726 1.00 92.12 86 LEU A O 1
ATOM 718 N N . TYR A 1 87 ? 7.049 -2.971 -11.474 1.00 93.69 87 TYR A N 1
ATOM 719 C CA . TYR A 1 87 ? 6.733 -3.577 -10.189 1.00 93.69 87 TYR A CA 1
ATOM 720 C C . TYR A 1 87 ? 5.223 -3.577 -9.900 1.00 93.69 87 TYR A C 1
ATOM 722 O O . TYR A 1 87 ? 4.652 -4.609 -9.531 1.00 93.69 87 TYR A O 1
ATOM 730 N N . LEU A 1 88 ? 4.543 -2.442 -10.106 1.00 94.25 88 LEU A N 1
ATOM 731 C CA . LEU A 1 88 ? 3.095 -2.340 -9.899 1.00 94.25 88 LEU A CA 1
ATOM 732 C C . LEU A 1 88 ? 2.303 -3.185 -10.908 1.00 94.25 88 LEU A C 1
ATOM 734 O O . LEU A 1 88 ? 1.321 -3.821 -10.519 1.00 94.25 88 LEU A O 1
ATOM 738 N N . ILE A 1 89 ? 2.736 -3.243 -12.174 1.00 94.62 89 ILE A N 1
ATOM 739 C CA . ILE A 1 89 ? 2.148 -4.130 -13.191 1.00 94.62 89 ILE A CA 1
ATOM 740 C C . ILE A 1 89 ? 2.284 -5.588 -12.758 1.00 94.62 89 ILE A C 1
ATOM 742 O O . ILE A 1 89 ? 1.291 -6.310 -12.776 1.00 94.62 89 ILE A O 1
ATOM 746 N N . LYS A 1 90 ? 3.463 -6.009 -12.288 1.00 94.50 90 LYS A N 1
ATOM 747 C CA . LYS A 1 90 ? 3.665 -7.369 -11.776 1.00 94.50 90 LYS A CA 1
ATOM 748 C C . LYS A 1 90 ? 2.727 -7.678 -10.611 1.00 94.50 90 LYS A C 1
ATOM 750 O O . LYS A 1 90 ? 2.113 -8.741 -10.584 1.00 94.50 90 LYS A O 1
ATOM 755 N N . CYS A 1 91 ? 2.562 -6.738 -9.679 1.00 95.69 91 CYS A N 1
ATOM 756 C CA . CYS A 1 91 ? 1.608 -6.903 -8.584 1.00 95.69 91 CYS A CA 1
ATOM 757 C C . CYS A 1 91 ? 0.170 -7.086 -9.093 1.00 95.69 91 CYS A C 1
ATOM 759 O O . CYS A 1 91 ? -0.569 -7.902 -8.548 1.00 95.69 91 CYS A O 1
ATOM 761 N N . LEU A 1 92 ? -0.229 -6.355 -10.138 1.00 95.19 92 LEU A N 1
ATOM 762 C CA . LEU A 1 92 ? -1.548 -6.496 -10.757 1.00 95.19 92 LEU A CA 1
ATOM 763 C C . LEU A 1 92 ? -1.715 -7.840 -11.480 1.00 95.19 92 LEU A C 1
ATOM 765 O O . LEU A 1 92 ? -2.753 -8.480 -11.335 1.00 95.19 92 LEU A O 1
ATOM 769 N N . GLU A 1 93 ? -0.718 -8.257 -12.262 1.00 95.50 93 GLU A N 1
ATOM 770 C CA . GLU A 1 93 ? -0.747 -9.493 -13.054 1.00 95.50 93 GLU A CA 1
ATOM 771 C C . GLU A 1 93 ? -0.747 -10.755 -12.181 1.00 95.50 93 GLU A C 1
ATOM 773 O O . GLU A 1 93 ? -1.419 -11.734 -12.513 1.00 95.50 93 GLU A O 1
ATOM 778 N N . GLU A 1 94 ? -0.021 -10.729 -11.061 1.00 96.25 94 GLU A N 1
ATOM 779 C CA . GLU A 1 94 ? 0.121 -11.857 -10.132 1.00 96.25 94 GLU A CA 1
ATOM 780 C C . GLU A 1 94 ? -0.885 -11.822 -8.958 1.00 96.25 94 GLU A C 1
ATOM 782 O O . GLU A 1 94 ? -0.793 -12.650 -8.054 1.00 96.25 94 GLU A O 1
ATOM 787 N N . ASP A 1 95 ? -1.857 -10.897 -8.968 1.00 94.06 95 ASP A N 1
ATOM 788 C CA . ASP A 1 95 ? -2.860 -10.703 -7.898 1.00 94.06 95 ASP A CA 1
ATOM 789 C C . ASP A 1 95 ? -2.230 -10.480 -6.503 1.00 94.06 95 ASP A C 1
ATOM 791 O O . ASP A 1 95 ? -2.702 -10.955 -5.464 1.00 94.06 95 ASP A O 1
ATOM 795 N N . ILE A 1 96 ? -1.117 -9.741 -6.466 1.00 95.25 96 ILE A N 1
ATOM 796 C CA . ILE A 1 96 ? -0.385 -9.437 -5.238 1.00 95.25 96 ILE A CA 1
ATOM 797 C C . ILE A 1 96 ? -0.992 -8.200 -4.577 1.00 95.25 96 ILE A C 1
ATOM 799 O O . ILE A 1 96 ? -0.860 -7.063 -5.035 1.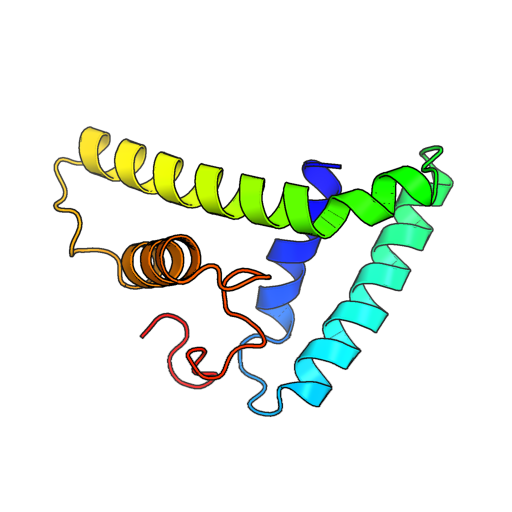00 95.25 96 ILE A O 1
ATOM 803 N N . SER A 1 97 ? -1.625 -8.429 -3.430 1.00 92.94 97 SER A N 1
ATOM 804 C CA . SER A 1 97 ? -2.265 -7.383 -2.632 1.00 92.94 97 SER A CA 1
ATOM 805 C C . SER A 1 97 ? -1.275 -6.371 -2.044 1.00 92.94 97 SER A C 1
ATOM 807 O O . SER A 1 97 ? -0.086 -6.647 -1.873 1.00 92.94 97 SER A O 1
ATOM 809 N N . TYR A 1 98 ? -1.804 -5.212 -1.634 1.00 94.38 98 TYR A N 1
ATOM 810 C CA . TYR A 1 98 ? -1.057 -4.165 -0.923 1.00 94.38 98 TYR A CA 1
ATOM 811 C C . TYR A 1 98 ? 0.180 -3.672 -1.681 1.00 94.38 98 TYR A C 1
ATOM 813 O O . TYR A 1 98 ? 1.213 -3.400 -1.069 1.00 94.38 98 TYR A O 1
ATOM 821 N N . MET A 1 99 ? 0.071 -3.579 -3.013 1.00 92.88 99 MET A N 1
ATOM 822 C CA . MET A 1 99 ? 1.154 -3.125 -3.893 1.00 92.88 99 MET A CA 1
ATOM 823 C C . MET A 1 99 ? 2.448 -3.913 -3.648 1.00 92.88 99 MET A C 1
ATOM 825 O O . MET A 1 99 ? 3.516 -3.326 -3.571 1.00 92.88 99 MET A O 1
ATOM 829 N N . GLY A 1 100 ? 2.345 -5.218 -3.374 1.00 94.88 100 GLY A N 1
ATOM 830 C CA . GLY A 1 100 ? 3.503 -6.072 -3.107 1.00 94.88 100 GLY A CA 1
ATOM 831 C C . GLY A 1 100 ? 4.252 -5.789 -1.808 1.00 94.88 100 GLY A C 1
ATOM 832 O O . GLY A 1 100 ? 5.158 -6.549 -1.475 1.00 94.88 100 GLY A O 1
ATOM 833 N N . PHE A 1 101 ? 3.852 -4.784 -1.021 1.00 96.25 101 PHE A N 1
ATOM 834 C CA . PHE A 1 101 ? 4.640 -4.312 0.111 1.00 96.25 101 PHE A CA 1
ATOM 835 C C . PHE A 1 101 ? 4.945 -5.438 1.100 1.00 96.25 101 PHE A C 1
ATOM 837 O O . PHE A 1 101 ? 6.088 -5.642 1.477 1.00 96.25 101 PHE A O 1
ATOM 844 N N . PHE A 1 102 ? 3.969 -6.264 1.464 1.00 96.50 102 PHE A N 1
ATOM 845 C CA . PHE A 1 102 ? 4.206 -7.379 2.390 1.00 96.50 102 PHE A CA 1
ATOM 846 C C . PHE A 1 102 ? 4.604 -8.701 1.717 1.00 96.50 102 PHE A C 1
ATOM 848 O O . PHE A 1 102 ? 4.584 -9.741 2.376 1.00 96.50 102 PHE A O 1
ATOM 855 N N . HIS A 1 103 ? 4.906 -8.679 0.422 1.00 96.44 103 HIS A N 1
ATOM 856 C CA . HIS A 1 103 ? 5.236 -9.856 -0.371 1.00 96.44 103 HIS A CA 1
ATOM 857 C C . HIS A 1 103 ? 6.754 -10.061 -0.469 1.00 96.44 103 HIS A C 1
ATOM 859 O O . HIS A 1 103 ? 7.533 -9.128 -0.289 1.00 96.44 103 HIS A O 1
ATOM 865 N N . GLU A 1 104 ? 7.185 -11.281 -0.794 1.00 94.56 104 GLU A N 1
ATOM 866 C CA . GLU A 1 104 ? 8.608 -11.628 -0.958 1.00 94.56 104 GLU A CA 1
ATOM 867 C C . GLU A 1 104 ? 9.280 -10.954 -2.163 1.00 94.56 104 GLU A C 1
ATOM 869 O O . GLU A 1 104 ? 10.502 -10.918 -2.235 1.00 94.56 104 GLU A O 1
ATOM 874 N N . ILE A 1 105 ? 8.492 -10.390 -3.085 1.00 94.06 105 ILE A N 1
ATOM 875 C CA . ILE A 1 105 ? 9.012 -9.622 -4.228 1.00 94.06 105 ILE A CA 1
ATOM 876 C C . ILE A 1 105 ? 9.477 -8.222 -3.823 1.00 94.06 105 ILE A C 1
ATOM 878 O O . ILE A 1 105 ? 10.081 -7.534 -4.629 1.00 94.06 105 ILE A O 1
ATOM 882 N N . TYR A 1 106 ? 9.140 -7.759 -2.617 1.00 95.75 106 TYR A N 1
ATOM 883 C CA . TYR A 1 106 ? 9.535 -6.438 -2.155 1.00 95.75 106 TYR A CA 1
ATOM 884 C C . TYR A 1 106 ? 10.945 -6.472 -1.567 1.00 95.75 106 TYR A C 1
ATOM 886 O O . TYR A 1 106 ? 11.183 -7.138 -0.555 1.00 95.75 106 TYR A O 1
ATOM 894 N N . SER A 1 107 ? 11.849 -5.684 -2.145 1.00 94.62 107 SER A N 1
ATOM 895 C CA . SER A 1 107 ? 13.173 -5.420 -1.589 1.00 94.62 107 SER A CA 1
ATOM 896 C C . SER A 1 107 ? 13.152 -4.156 -0.725 1.00 94.62 107 SER A C 1
ATOM 898 O O . SER A 1 107 ? 12.723 -3.090 -1.154 1.00 94.62 107 SER A O 1
ATOM 900 N N . SER A 1 108 ? 13.614 -4.263 0.523 1.00 93.94 108 SER A N 1
ATOM 901 C CA . SER A 1 108 ? 13.796 -3.098 1.401 1.00 93.94 108 SER A CA 1
ATOM 902 C C . SER A 1 108 ? 15.082 -2.322 1.111 1.00 93.94 108 SER A C 1
ATOM 904 O O . SER A 1 108 ? 15.262 -1.240 1.659 1.00 93.94 108 SER A O 1
ATOM 906 N N . GLU A 1 109 ? 16.001 -2.895 0.332 1.00 93.38 109 GLU A N 1
ATOM 907 C CA . GLU A 1 109 ? 17.266 -2.256 -0.052 1.00 93.38 109 GLU A CA 1
ATOM 908 C C . GLU A 1 109 ? 17.094 -1.457 -1.346 1.00 93.38 109 GLU A C 1
ATOM 910 O O . GLU A 1 109 ? 17.497 -0.298 -1.411 1.00 93.38 109 GLU A O 1
ATOM 915 N N . GLU A 1 110 ? 16.409 -2.057 -2.318 1.00 90.50 110 GLU A N 1
ATOM 916 C CA . GLU A 1 110 ? 16.115 -1.497 -3.639 1.00 90.50 110 GLU A CA 1
ATOM 917 C C . GLU A 1 110 ? 14.609 -1.649 -3.905 1.00 90.50 110 GLU A C 1
ATOM 919 O O . GLU A 1 110 ? 14.182 -2.580 -4.588 1.00 90.50 110 GLU A O 1
ATOM 924 N N . PRO A 1 111 ? 13.758 -0.803 -3.290 1.00 84.00 111 PRO A N 1
ATOM 925 C CA . PRO A 1 111 ? 12.323 -0.868 -3.524 1.00 84.00 111 PRO A CA 1
ATOM 926 C C . PRO A 1 111 ? 12.025 -0.753 -5.018 1.00 84.00 111 PRO A C 1
ATOM 928 O O . PRO A 1 111 ? 12.538 0.148 -5.674 1.00 84.00 111 PRO A O 1
ATOM 931 N N . PHE A 1 112 ? 11.144 -1.626 -5.508 1.00 82.38 112 PHE A N 1
ATOM 932 C CA . PHE A 1 112 ? 10.669 -1.685 -6.895 1.00 82.38 112 PHE A CA 1
ATOM 933 C C . PHE A 1 112 ? 11.589 -2.355 -7.933 1.00 82.38 112 PHE A C 1
ATOM 935 O O . PHE A 1 112 ? 11.159 -2.479 -9.080 1.00 82.38 112 PHE A O 1
ATOM 942 N N . GLU A 1 113 ? 12.768 -2.852 -7.539 1.00 73.81 113 GLU A N 1
ATOM 943 C CA . GLU A 1 113 ? 13.583 -3.768 -8.364 1.00 73.81 113 GLU A CA 1
ATOM 944 C C . GLU A 1 113 ? 13.136 -5.242 -8.268 1.00 73.81 113 GLU A C 1
ATOM 946 O O . GLU A 1 113 ? 12.690 -5.683 -7.179 1.00 73.81 113 GLU A O 1
#

Foldseek 3Di:
DLVLLVVLLVQCVVCLLPPDLVVSVVSSVVVSVVVVVVCVVPDDDDVVVVVCSQVSNLVVLVVVLVVVVVVCVVVVHDQPPDLLSVQSVVCVVVVPTPSCSSPPPADSVDGSD